Protein AF-A0A317UDI9-F1 (afdb_monomer)

Foldseek 3Di:
DDKDWQCVVPFDFPVVLVVLQVQQQLPDPQRKHWDWDADPRGIIIMIDGPDDDDNVVVSVVSVVSSVVSVVVVVD

Nearest PDB structures (foldseek):
  8s8i-assembly1_j  TM=4.642E-01  e=3.085E-01  Saccharomyces cerevisiae S288C
  6gwj-assembly1_B  TM=4.476E-01  e=1.133E+00  Homo sapiens
  6i05-assembly1_A  TM=4.999E-01  e=1.133E+00  Pseudomonas aeruginosa
  6yc7-assembly1_F  TM=4.378E-01  e=1.378E+00  Corynebacterium glutamicum
  1xkp-assembly1_B  TM=4.279E-01  e=3.007E+00  Yersinia pestis

Sequence (75 aa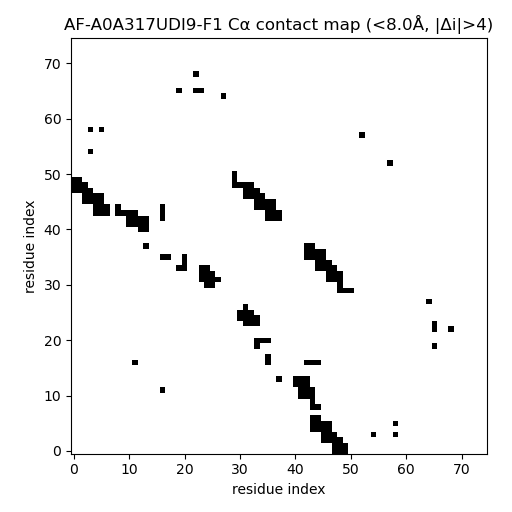):
MKEYILSELEFRTVSECRKITDTMEGKTFMKFHVNFSNVCGNCMVIISTNYDAGEAYIKQFFISALVSNLLISQA

Mean predicted aligned error: 4.55 Å

Structure (mmCIF, N/CA/C/O backbone):
data_AF-A0A317UDI9-F1
#
_entry.id   AF-A0A317UDI9-F1
#
loop_
_atom_site.group_PDB
_atom_site.id
_atom_site.type_symbol
_atom_site.label_atom_id
_atom_site.label_alt_id
_atom_site.label_comp_id
_atom_site.label_asym_id
_atom_site.label_entity_id
_atom_site.label_seq_id
_atom_site.pdbx_PDB_ins_code
_atom_site.Cartn_x
_atom_site.Cartn_y
_atom_site.Cartn_z
_atom_site.occupancy
_atom_site.B_iso_or_equiv
_atom_site.auth_seq_id
_atom_site.auth_comp_id
_atom_site.auth_asym_id
_atom_site.auth_atom_id
_atom_site.pdbx_PDB_model_num
ATOM 1 N N . MET A 1 1 ? -10.782 12.603 -0.711 1.00 77.31 1 MET A N 1
ATOM 2 C CA . MET A 1 1 ? -9.721 11.665 -0.311 1.00 77.31 1 MET A CA 1
ATOM 3 C C . MET A 1 1 ? -8.399 12.212 -0.798 1.00 77.31 1 MET A C 1
ATOM 5 O O . MET A 1 1 ? -8.315 12.549 -1.971 1.00 77.31 1 MET A O 1
ATOM 9 N N . LYS A 1 2 ? -7.433 12.419 0.099 1.00 88.31 2 LYS A N 1
ATOM 10 C CA . LYS A 1 2 ? -6.101 12.906 -0.289 1.00 88.31 2 LYS A CA 1
ATOM 11 C C . LYS A 1 2 ? -5.242 11.705 -0.674 1.00 88.31 2 LYS A C 1
ATOM 13 O O . LYS A 1 2 ? -5.322 10.679 -0.001 1.00 88.31 2 LYS A O 1
ATOM 18 N N . GLU A 1 3 ? -4.474 11.836 -1.749 1.00 92.81 3 GLU A N 1
ATOM 19 C CA . GLU A 1 3 ? -3.546 10.808 -2.224 1.00 92.81 3 GLU A CA 1
ATOM 20 C C . GLU A 1 3 ? -2.122 11.118 -1.762 1.00 92.81 3 GLU A C 1
ATOM 22 O O . GLU A 1 3 ? -1.706 12.277 -1.723 1.00 92.81 3 GLU A O 1
ATOM 27 N N . TYR A 1 4 ? -1.375 10.071 -1.427 1.00 93.12 4 TYR A N 1
ATOM 28 C CA . TYR A 1 4 ? -0.013 10.143 -0.925 1.00 93.12 4 TYR A CA 1
ATOM 29 C C . TYR A 1 4 ? 0.842 9.107 -1.646 1.00 93.12 4 TYR A C 1
ATOM 31 O O . TYR A 1 4 ? 0.545 7.913 -1.626 1.00 93.12 4 TYR A O 1
ATOM 39 N N . ILE A 1 5 ? 1.927 9.566 -2.261 1.00 91.94 5 ILE A N 1
ATOM 40 C CA . ILE A 1 5 ? 2.924 8.686 -2.874 1.00 91.94 5 ILE A CA 1
ATOM 41 C C . ILE A 1 5 ? 3.872 8.210 -1.773 1.00 91.94 5 ILE A C 1
ATOM 43 O O . ILE A 1 5 ? 4.421 9.038 -1.036 1.00 91.94 5 ILE A O 1
ATOM 47 N N . LEU A 1 6 ? 4.054 6.891 -1.665 1.00 90.75 6 LEU A N 1
ATOM 48 C CA . LEU A 1 6 ? 4.972 6.277 -0.705 1.00 90.75 6 LEU A CA 1
ATOM 49 C C . LEU A 1 6 ? 6.349 6.052 -1.320 1.00 90.75 6 LEU A C 1
ATOM 51 O O . LEU A 1 6 ? 6.749 4.923 -1.608 1.00 90.75 6 LEU A O 1
ATOM 55 N N . SER A 1 7 ? 7.084 7.144 -1.504 1.00 87.62 7 SER A N 1
ATOM 56 C CA . SER A 1 7 ? 8.474 7.104 -1.967 1.00 87.62 7 SER A CA 1
ATOM 57 C C . SER A 1 7 ? 9.393 6.361 -0.988 1.00 87.62 7 SER A C 1
ATOM 59 O O . SER A 1 7 ? 10.416 5.822 -1.395 1.00 87.62 7 SER A O 1
ATOM 61 N N . GLU A 1 8 ? 9.016 6.291 0.292 1.00 86.31 8 GLU A N 1
ATOM 62 C CA . GLU A 1 8 ? 9.733 5.595 1.366 1.00 86.31 8 GLU A CA 1
ATOM 63 C C . GLU A 1 8 ? 9.780 4.073 1.170 1.00 86.31 8 GLU A C 1
ATOM 65 O O . GLU A 1 8 ? 10.625 3.400 1.755 1.00 86.31 8 GLU A O 1
ATOM 70 N N . LEU A 1 9 ? 8.878 3.515 0.355 1.00 83.56 9 LEU A N 1
ATOM 71 C CA . LEU A 1 9 ? 8.896 2.096 0.003 1.00 83.56 9 LEU A CA 1
ATOM 72 C C . LEU A 1 9 ? 9.826 1.782 -1.171 1.00 83.56 9 LEU A C 1
ATOM 74 O O . LEU A 1 9 ? 9.970 0.599 -1.476 1.00 83.56 9 LEU A O 1
ATOM 78 N N . GLU A 1 10 ? 10.463 2.794 -1.773 1.00 84.62 10 GLU A N 1
ATOM 79 C CA . GLU A 1 10 ? 11.246 2.706 -3.010 1.00 84.62 10 GLU A CA 1
ATOM 80 C C . GLU A 1 10 ? 10.465 2.067 -4.174 1.00 84.62 10 GLU A C 1
ATOM 82 O O . GLU A 1 10 ? 9.296 1.688 -4.060 1.00 84.62 10 GLU A O 1
ATOM 87 N N . PHE A 1 11 ? 11.101 1.970 -5.341 1.00 82.94 11 PHE A N 1
ATOM 88 C CA . PHE A 1 11 ? 10.510 1.253 -6.462 1.00 82.94 11 PHE A CA 1
ATOM 89 C C . PHE A 1 11 ? 10.450 -0.245 -6.165 1.00 82.94 11 PHE A C 1
ATOM 91 O O . PHE A 1 11 ? 11.436 -0.864 -5.762 1.00 82.94 11 PHE A O 1
ATOM 98 N N . ARG A 1 12 ? 9.279 -0.833 -6.398 1.00 82.81 12 ARG A N 1
ATOM 99 C CA . ARG A 1 12 ? 9.021 -2.267 -6.240 1.00 82.81 12 ARG A CA 1
ATOM 100 C C . ARG A 1 12 ? 8.659 -2.901 -7.572 1.00 82.81 12 ARG A C 1
ATOM 102 O O . ARG A 1 12 ? 8.396 -2.221 -8.564 1.00 82.81 12 ARG A O 1
ATOM 109 N N . THR A 1 13 ? 8.610 -4.225 -7.594 1.00 87.56 13 THR A N 1
ATOM 110 C CA . THR A 1 13 ? 8.006 -4.963 -8.703 1.00 87.56 13 THR A CA 1
ATOM 111 C C . THR A 1 13 ? 6.481 -4.826 -8.671 1.00 87.56 13 THR A C 1
ATOM 113 O O . THR A 1 13 ? 5.865 -4.632 -7.622 1.00 87.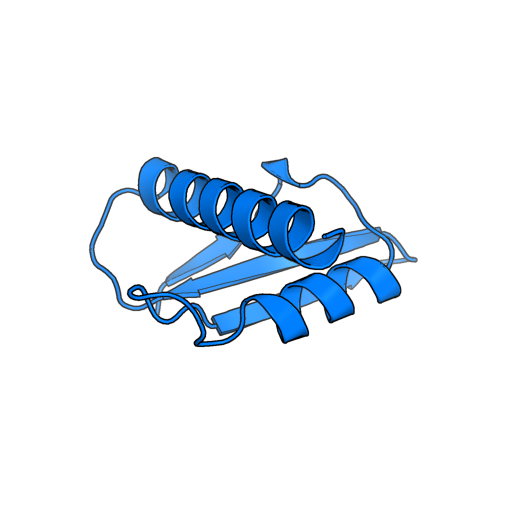56 13 THR A O 1
ATOM 116 N N . VAL A 1 14 ? 5.830 -5.008 -9.822 1.00 88.94 14 VAL A N 1
ATOM 117 C CA . VAL A 1 14 ? 4.355 -5.015 -9.914 1.00 88.94 14 VAL A CA 1
ATOM 118 C C . VAL A 1 14 ? 3.730 -6.087 -9.011 1.00 88.94 14 VAL A C 1
ATOM 120 O O . VAL A 1 14 ? 2.661 -5.875 -8.442 1.00 88.94 14 VAL A O 1
ATOM 123 N N . SER A 1 15 ? 4.398 -7.236 -8.862 1.00 89.00 15 SER A N 1
ATOM 124 C CA . SER A 1 15 ? 3.940 -8.327 -7.993 1.00 89.00 15 SER A CA 1
ATOM 125 C C . SER A 1 15 ? 3.935 -7.911 -6.520 1.00 89.00 15 SER A C 1
ATOM 127 O O . SER A 1 15 ? 2.961 -8.155 -5.812 1.00 89.00 15 SER A O 1
ATOM 129 N N . GLU A 1 16 ? 4.984 -7.225 -6.063 1.00 88.81 16 GLU A N 1
ATOM 130 C CA . GLU A 1 16 ? 5.065 -6.703 -4.696 1.00 88.81 16 GLU A CA 1
ATOM 131 C C . GLU A 1 16 ? 4.022 -5.614 -4.441 1.00 88.81 16 GLU A C 1
ATOM 133 O O . GLU A 1 16 ? 3.312 -5.689 -3.442 1.00 88.81 16 GLU A O 1
ATOM 138 N N . CYS A 1 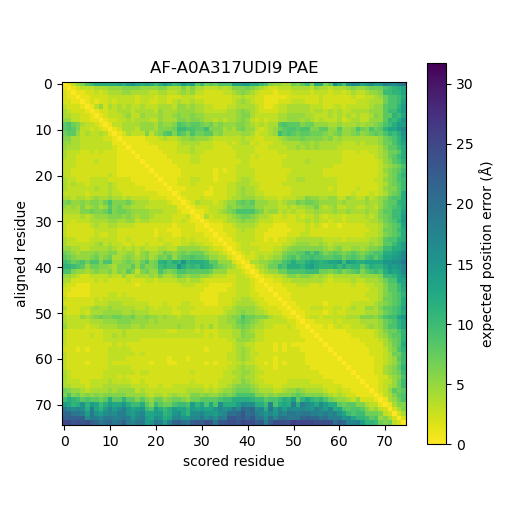17 ? 3.857 -4.657 -5.359 1.00 90.69 17 CYS A N 1
ATOM 139 C CA . CYS A 1 17 ? 2.811 -3.638 -5.248 1.00 90.69 17 CYS A CA 1
ATOM 140 C C . CYS A 1 17 ? 1.412 -4.251 -5.133 1.00 90.69 17 CYS A C 1
ATOM 142 O O . CYS A 1 17 ? 0.629 -3.843 -4.280 1.00 90.69 17 CYS A O 1
ATOM 144 N N . ARG A 1 18 ? 1.110 -5.271 -5.948 1.00 91.38 18 ARG A N 1
ATOM 145 C CA . ARG A 1 18 ? -0.171 -5.981 -5.880 1.00 91.38 18 ARG A CA 1
ATOM 146 C C . ARG A 1 18 ? -0.366 -6.660 -4.525 1.00 91.38 18 ARG A C 1
ATOM 148 O O . ARG A 1 18 ? -1.424 -6.510 -3.928 1.00 91.38 18 ARG A O 1
ATOM 155 N N . LYS A 1 19 ? 0.667 -7.330 -4.001 1.00 91.00 19 LYS A N 1
ATOM 156 C CA . LYS A 1 19 ? 0.623 -7.928 -2.656 1.00 91.00 19 LYS A CA 1
ATOM 157 C C . LYS A 1 19 ? 0.375 -6.880 -1.572 1.00 91.00 19 LYS A C 1
ATOM 159 O O . LYS A 1 19 ? -0.396 -7.143 -0.653 1.00 91.00 19 LYS A O 1
ATOM 164 N N . ILE A 1 20 ? 1.003 -5.706 -1.668 1.00 90.88 20 ILE A N 1
ATOM 165 C CA . ILE A 1 20 ? 0.789 -4.595 -0.729 1.00 90.88 20 ILE A CA 1
ATOM 166 C C . ILE A 1 20 ? -0.667 -4.124 -0.789 1.00 90.88 20 ILE A C 1
ATOM 168 O O . ILE A 1 20 ? -1.301 -4.029 0.261 1.00 90.88 20 ILE A O 1
ATOM 172 N N . THR A 1 21 ? -1.212 -3.901 -1.989 1.00 92.31 21 THR A N 1
ATOM 173 C CA . THR A 1 21 ? -2.628 -3.559 -2.182 1.00 92.31 21 THR A CA 1
ATOM 174 C C . THR A 1 21 ? -3.544 -4.604 -1.547 1.00 92.31 21 THR A C 1
ATOM 176 O O . THR A 1 21 ? -4.325 -4.261 -0.665 1.00 92.31 21 THR A O 1
ATOM 179 N N . ASP A 1 22 ? -3.392 -5.886 -1.887 1.00 91.75 22 ASP A N 1
ATOM 180 C CA . ASP A 1 22 ? -4.251 -6.963 -1.367 1.00 91.75 22 ASP A CA 1
ATOM 181 C C . ASP A 1 22 ? -4.142 -7.124 0.163 1.00 91.75 22 ASP A C 1
ATOM 183 O O . ASP A 1 22 ? -5.091 -7.525 0.850 1.00 91.75 22 ASP A O 1
ATOM 187 N N . THR A 1 23 ? -2.974 -6.813 0.726 1.00 90.06 23 THR A N 1
ATOM 188 C CA . THR A 1 23 ? -2.729 -6.883 2.170 1.00 90.06 23 THR A CA 1
ATOM 189 C C . THR A 1 23 ? -3.370 -5.713 2.907 1.00 90.06 23 THR A C 1
ATOM 191 O O . THR A 1 23 ? -3.903 -5.918 3.993 1.00 90.06 23 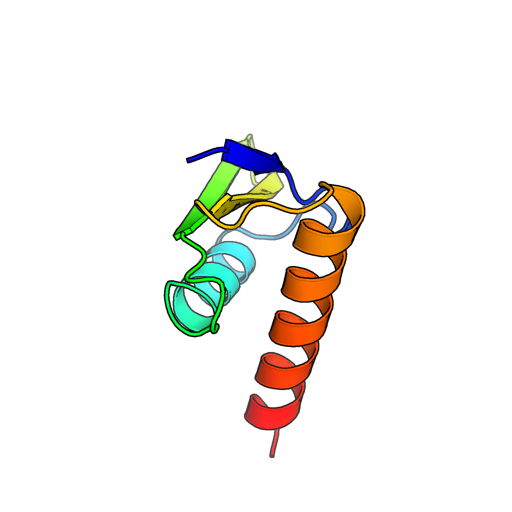THR A O 1
ATOM 194 N N . MET A 1 24 ? -3.343 -4.508 2.337 1.00 92.56 24 MET A N 1
ATOM 195 C CA . MET A 1 24 ? -3.621 -3.274 3.076 1.00 92.56 24 MET A CA 1
ATOM 196 C C . MET A 1 24 ? -4.959 -2.609 2.735 1.00 92.56 24 MET A C 1
ATOM 198 O O . MET A 1 24 ? -5.467 -1.855 3.568 1.00 92.56 24 MET A O 1
ATOM 202 N N . GLU A 1 25 ? -5.544 -2.890 1.566 1.00 93.75 25 GLU A N 1
ATOM 203 C CA . GLU A 1 25 ? -6.803 -2.292 1.102 1.00 93.75 25 GLU A CA 1
ATOM 204 C C . GLU A 1 25 ? -7.919 -2.455 2.142 1.00 93.75 25 GLU A C 1
ATOM 206 O O . GLU A 1 25 ? -8.345 -3.566 2.462 1.00 93.75 25 GLU A O 1
ATOM 211 N N . GLY A 1 26 ? -8.378 -1.336 2.705 1.00 90.12 26 GLY A N 1
ATOM 212 C CA . GLY A 1 26 ? -9.475 -1.287 3.672 1.00 90.12 26 GLY A CA 1
ATOM 213 C C . GLY A 1 26 ? -9.243 -2.018 5.003 1.00 90.12 26 GLY A C 1
ATOM 214 O O . GLY A 1 26 ? -10.137 -1.997 5.848 1.00 90.12 26 GLY A O 1
ATOM 215 N N . LYS A 1 27 ? -8.078 -2.647 5.230 1.00 86.31 27 LYS A N 1
ATOM 216 C CA . LYS A 1 27 ? -7.841 -3.523 6.399 1.00 86.31 27 LYS A CA 1
ATOM 217 C C . LYS A 1 27 ? -7.393 -2.793 7.662 1.00 86.31 27 LYS A C 1
ATOM 219 O O . LYS A 1 27 ? -7.365 -3.386 8.737 1.00 86.31 27 LYS A O 1
ATOM 224 N N . THR A 1 28 ? -7.036 -1.516 7.561 1.00 86.50 28 THR A N 1
ATOM 225 C CA . THR A 1 28 ? -6.626 -0.703 8.713 1.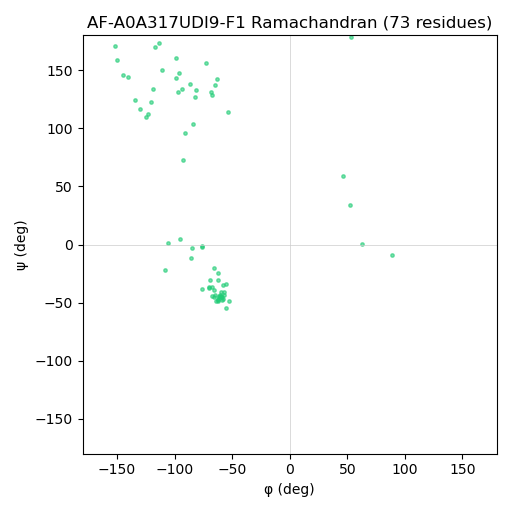00 86.50 28 THR A CA 1
ATOM 226 C C . THR A 1 28 ? -7.772 0.174 9.218 1.00 86.50 28 THR A C 1
ATOM 228 O O . THR A 1 28 ? -8.704 0.495 8.481 1.00 86.50 28 THR A O 1
ATOM 231 N N . PHE A 1 29 ? -7.676 0.646 10.466 1.00 86.50 29 PHE A N 1
ATOM 232 C CA . PHE A 1 29 ? -8.629 1.613 11.031 1.00 86.50 29 PHE A CA 1
ATOM 233 C C . PHE A 1 29 ? -8.762 2.896 10.187 1.00 86.50 29 PHE A C 1
ATOM 235 O O . PHE A 1 29 ? -9.855 3.442 10.063 1.00 86.50 29 PHE A O 1
ATOM 242 N N . MET A 1 30 ? -7.671 3.345 9.552 1.00 90.00 30 MET A N 1
ATOM 243 C CA . MET A 1 30 ? -7.666 4.522 8.673 1.00 90.00 30 MET A CA 1
ATOM 244 C C . MET A 1 30 ? -8.287 4.260 7.292 1.00 90.00 30 MET A C 1
ATOM 246 O O . MET A 1 30 ? -8.374 5.193 6.493 1.00 90.00 30 MET A O 1
ATOM 250 N N . LYS A 1 31 ? -8.721 3.020 7.009 1.00 91.44 31 LYS A N 1
ATOM 251 C CA . LYS A 1 31 ? -9.387 2.597 5.767 1.00 91.44 31 LYS A CA 1
ATOM 252 C C . LYS A 1 31 ? -8.674 3.122 4.521 1.00 91.44 31 LYS A C 1
ATOM 254 O O . LYS A 1 31 ? -9.243 3.885 3.743 1.00 91.44 31 LYS A O 1
ATOM 259 N N . PHE A 1 32 ? -7.404 2.752 4.379 1.00 93.62 32 PHE A N 1
ATOM 260 C CA . PHE A 1 32 ? -6.638 3.124 3.196 1.00 93.62 32 PHE A CA 1
ATOM 261 C C . PHE A 1 32 ? -7.214 2.480 1.945 1.00 93.62 32 PHE A C 1
ATOM 263 O O . PHE A 1 32 ? -7.497 1.282 1.941 1.00 93.62 32 PHE A O 1
ATOM 270 N N . HIS A 1 33 ? -7.289 3.276 0.890 1.00 95.69 33 HIS A N 1
ATOM 271 C CA . HIS A 1 33 ? -7.308 2.785 -0.474 1.00 95.69 33 HIS A CA 1
ATOM 272 C C . HIS A 1 33 ? -5.876 2.771 -1.001 1.00 95.69 33 HIS A C 1
ATOM 274 O O . HIS A 1 33 ? -5.125 3.727 -0.799 1.00 95.69 33 HIS A O 1
ATOM 280 N N . VAL A 1 34 ? -5.478 1.679 -1.636 1.00 94.19 34 VAL A N 1
ATOM 281 C CA . VAL A 1 34 ? -4.104 1.394 -2.033 1.00 94.19 34 VAL A CA 1
ATOM 282 C C . VAL A 1 34 ? -4.082 1.108 -3.521 1.00 94.19 34 VAL A C 1
ATOM 284 O O . VAL A 1 34 ? -4.524 0.065 -3.994 1.00 94.19 34 VAL A O 1
ATOM 287 N N . ASN A 1 35 ? -3.517 2.038 -4.271 1.00 93.75 35 ASN A N 1
ATOM 288 C CA . ASN A 1 35 ? -3.273 1.896 -5.693 1.00 93.75 35 ASN A CA 1
ATOM 289 C C . ASN A 1 35 ? -1.763 1.851 -5.955 1.00 93.75 35 ASN A C 1
ATOM 291 O O . ASN A 1 35 ? -0.946 2.060 -5.056 1.00 93.75 35 ASN A O 1
ATOM 295 N N . PHE A 1 36 ? -1.368 1.586 -7.191 1.00 92.31 36 PHE A N 1
ATOM 296 C CA . PHE A 1 36 ? 0.026 1.697 -7.583 1.00 92.31 36 PHE A CA 1
ATOM 297 C C . PHE A 1 36 ? 0.164 2.197 -9.016 1.00 92.31 36 PHE A C 1
ATOM 299 O O . PHE A 1 36 ? -0.645 1.879 -9.887 1.00 92.31 36 PHE A O 1
ATOM 306 N N . SER A 1 37 ? 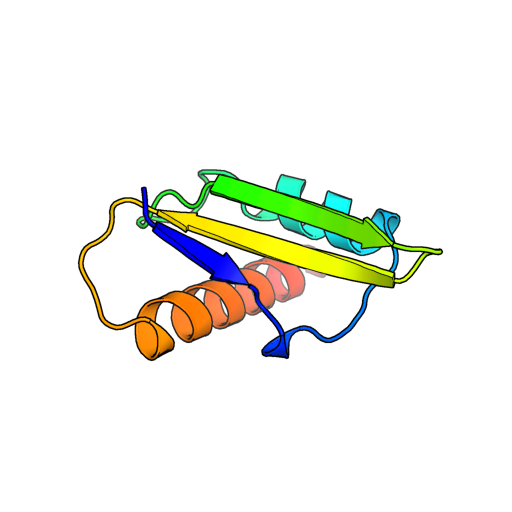1.211 2.976 -9.268 1.00 89.62 37 SER A N 1
ATOM 307 C CA . SER A 1 37 ? 1.628 3.316 -10.626 1.00 89.62 37 SER A CA 1
ATOM 308 C C . SER A 1 37 ? 2.737 2.367 -11.063 1.00 89.62 37 SER A C 1
ATOM 310 O O . SER A 1 37 ? 3.525 1.906 -10.243 1.00 89.62 37 SER A O 1
ATOM 312 N N . ASN A 1 38 ? 2.791 2.054 -12.355 1.00 87.88 38 ASN A N 1
ATOM 313 C CA . ASN A 1 38 ? 3.861 1.259 -12.945 1.00 87.88 38 ASN A CA 1
ATOM 314 C C . ASN A 1 38 ? 4.391 1.989 -14.177 1.00 87.88 38 ASN A C 1
ATOM 316 O O . ASN A 1 38 ? 3.662 2.155 -15.155 1.00 87.88 38 ASN A O 1
ATOM 320 N N . VAL A 1 39 ? 5.659 2.393 -14.134 1.00 80.00 39 VAL A N 1
ATOM 321 C CA . VAL A 1 39 ? 6.355 2.998 -15.273 1.00 80.00 39 VAL A CA 1
ATOM 322 C C . VAL A 1 39 ? 7.601 2.172 -15.562 1.00 80.00 39 VAL A C 1
ATOM 324 O O . VAL A 1 39 ? 8.523 2.130 -14.755 1.00 80.00 39 VAL A O 1
ATOM 327 N N . CYS A 1 40 ? 7.631 1.491 -16.710 1.00 76.81 40 CYS A N 1
ATOM 328 C CA . CYS A 1 40 ? 8.762 0.655 -17.137 1.00 76.81 40 CYS A CA 1
ATOM 329 C C . CYS A 1 40 ? 9.215 -0.396 -16.097 1.00 76.81 40 CYS A C 1
ATOM 331 O O . CYS A 1 40 ? 10.402 -0.690 -15.997 1.00 76.81 40 CYS A O 1
ATOM 333 N N . GLY A 1 41 ? 8.286 -0.964 -15.318 1.00 70.44 41 GLY A N 1
ATOM 334 C CA . GLY A 1 41 ? 8.593 -1.963 -14.287 1.00 70.44 41 GLY A CA 1
ATOM 335 C C . GLY A 1 41 ? 8.926 -1.372 -12.917 1.00 70.44 41 GLY A C 1
ATOM 336 O O . GLY A 1 41 ? 8.966 -2.117 -11.940 1.00 70.44 41 GLY A O 1
ATOM 337 N N . ASN A 1 42 ? 9.087 -0.050 -12.830 1.00 78.81 42 ASN A N 1
ATOM 338 C CA . ASN A 1 42 ? 9.233 0.670 -11.575 1.00 78.81 42 ASN A CA 1
ATOM 339 C C . ASN A 1 42 ? 7.846 0.961 -11.011 1.00 78.81 42 ASN A C 1
ATOM 341 O O . ASN A 1 42 ? 7.129 1.839 -11.506 1.00 78.81 42 ASN A O 1
ATOM 345 N N . CYS A 1 43 ? 7.464 0.191 -9.996 1.00 88.56 43 CYS A N 1
ATOM 346 C CA . CYS A 1 43 ? 6.173 0.337 -9.356 1.00 88.56 43 CYS A CA 1
ATOM 347 C C . CYS A 1 43 ? 6.267 1.197 -8.090 1.00 88.56 43 CYS A C 1
ATOM 349 O O . CYS A 1 43 ? 7.132 0.959 -7.248 1.00 88.56 43 CYS A O 1
ATOM 351 N N . MET A 1 44 ? 5.372 2.178 -7.953 1.00 91.56 44 MET A N 1
ATOM 352 C CA . MET A 1 44 ? 5.232 3.009 -6.752 1.00 91.56 44 MET A CA 1
ATOM 353 C C . MET A 1 44 ? 3.846 2.839 -6.144 1.00 91.56 44 MET A C 1
ATOM 355 O O . MET A 1 44 ? 2.840 2.923 -6.849 1.00 91.56 44 MET A O 1
ATOM 359 N N . VAL A 1 45 ? 3.797 2.656 -4.826 1.00 93.00 45 VAL A N 1
ATOM 360 C CA . VAL A 1 45 ? 2.544 2.552 -4.072 1.00 93.00 45 VAL A CA 1
ATOM 361 C C . VAL A 1 45 ? 1.988 3.949 -3.798 1.00 93.00 45 VAL A C 1
ATOM 363 O O . VAL A 1 45 ? 2.703 4.851 -3.357 1.00 93.00 45 VAL A O 1
ATOM 366 N N . ILE A 1 46 ? 0.695 4.111 -4.050 1.00 94.69 46 ILE A N 1
ATOM 367 C CA . ILE A 1 46 ? -0.068 5.333 -3.815 1.00 94.69 46 ILE A CA 1
ATOM 368 C C . ILE A 1 46 ? -1.187 4.975 -2.844 1.00 94.69 46 ILE A C 1
ATOM 370 O O . ILE A 1 46 ? -1.990 4.088 -3.120 1.00 94.69 46 ILE A O 1
ATOM 374 N N . ILE A 1 47 ? -1.245 5.655 -1.705 1.00 95.12 47 ILE A N 1
ATOM 375 C CA . ILE A 1 47 ? -2.289 5.434 -0.703 1.00 95.12 47 ILE A CA 1
ATOM 376 C C . ILE A 1 47 ? -3.217 6.635 -0.644 1.00 95.12 47 ILE A C 1
ATOM 378 O O . ILE A 1 47 ? -2.794 7.770 -0.851 1.00 95.12 47 ILE A O 1
ATOM 382 N N . SER A 1 48 ? -4.477 6.412 -0.308 1.00 95.31 48 SER A N 1
ATOM 383 C CA . SER A 1 48 ? -5.418 7.492 -0.070 1.00 95.31 48 SER A CA 1
ATOM 384 C C . SER A 1 48 ? -6.339 7.183 1.101 1.00 95.31 48 SER A C 1
ATOM 386 O O . SER A 1 48 ? -6.685 6.038 1.385 1.00 95.31 48 SER A O 1
ATOM 388 N N . THR A 1 49 ? -6.668 8.222 1.862 1.00 94.12 49 THR A N 1
ATOM 389 C CA . THR A 1 49 ? -7.573 8.129 3.010 1.00 94.12 49 THR A CA 1
ATOM 390 C C . THR A 1 49 ? -8.323 9.447 3.200 1.00 94.12 49 THR A C 1
ATOM 392 O O . THR A 1 49 ? -7.928 10.503 2.694 1.00 94.12 49 THR A O 1
ATOM 395 N N . ASN A 1 50 ? -9.458 9.373 3.892 1.00 93.94 50 ASN A N 1
ATOM 396 C CA . ASN A 1 50 ? -10.199 10.537 4.377 1.00 93.94 50 ASN A CA 1
ATOM 397 C C . ASN A 1 50 ? -9.842 10.879 5.836 1.00 93.94 50 ASN A C 1
ATOM 399 O O . 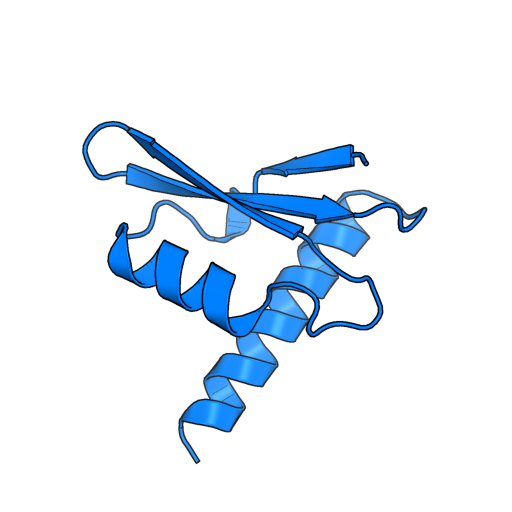ASN A 1 50 ? -10.474 11.756 6.417 1.00 93.94 50 ASN A O 1
ATOM 403 N N . TYR A 1 51 ? -8.871 10.182 6.435 1.00 92.69 51 TYR A N 1
ATOM 404 C CA . TYR A 1 51 ? -8.399 10.463 7.786 1.00 92.69 51 TYR A CA 1
ATOM 405 C C . TYR A 1 51 ? -7.673 11.813 7.837 1.00 92.69 51 TYR A C 1
ATOM 407 O O . TYR A 1 51 ? -6.771 12.067 7.036 1.00 92.69 51 TYR A O 1
ATOM 415 N N . ASP A 1 52 ? -8.069 12.677 8.772 1.00 91.50 52 ASP A N 1
ATOM 416 C CA . ASP A 1 52 ? -7.507 14.021 8.899 1.00 91.50 52 ASP A CA 1
ATOM 417 C C . ASP A 1 52 ? -6.309 14.020 9.853 1.00 91.50 52 ASP A C 1
ATOM 419 O O . ASP A 1 52 ? -6.447 14.046 11.076 1.00 91.50 52 ASP A O 1
ATOM 423 N N . ALA A 1 53 ? -5.114 13.922 9.275 1.00 91.62 53 ALA A N 1
ATOM 424 C CA . ALA A 1 53 ? -3.850 13.992 9.991 1.00 91.62 53 ALA A CA 1
ATOM 425 C C . ALA A 1 53 ? -2.733 14.527 9.084 1.00 91.62 53 ALA A C 1
ATOM 427 O O . ALA A 1 53 ? -2.894 14.679 7.870 1.00 91.62 53 ALA A O 1
ATOM 428 N N . GLY A 1 54 ? -1.575 14.804 9.684 1.00 93.69 54 GLY A N 1
ATOM 429 C CA . GLY A 1 54 ? -0.382 15.199 8.940 1.00 93.69 54 GLY A CA 1
ATOM 430 C C . GLY A 1 54 ? 0.099 14.093 7.998 1.00 93.69 54 GLY A C 1
ATOM 431 O O . GLY A 1 54 ? 0.079 12.915 8.352 1.00 93.69 54 GLY A O 1
ATOM 432 N N . GLU A 1 55 ? 0.585 14.478 6.817 1.00 93.44 55 GLU A N 1
ATOM 433 C CA . GLU A 1 55 ? 1.083 13.548 5.792 1.00 93.44 55 GLU A CA 1
ATOM 434 C C . GLU A 1 55 ? 2.128 12.570 6.344 1.00 93.44 55 GLU A C 1
ATOM 436 O O . GLU A 1 55 ? 1.990 11.362 6.163 1.00 93.44 55 GLU A O 1
ATOM 441 N N . ALA A 1 56 ? 3.133 13.072 7.072 1.00 93.19 56 ALA A N 1
ATOM 442 C CA . ALA A 1 56 ? 4.190 12.238 7.645 1.00 93.19 56 ALA A CA 1
ATOM 443 C C . ALA A 1 56 ? 3.630 11.142 8.568 1.00 93.19 56 ALA A C 1
ATOM 445 O O . ALA A 1 56 ? 4.060 9.993 8.502 1.00 93.19 56 ALA A O 1
ATOM 446 N N . TYR A 1 57 ? 2.621 11.480 9.377 1.00 94.12 57 TYR A N 1
ATOM 447 C CA . TYR A 1 57 ? 1.957 10.524 10.259 1.00 94.12 57 TYR A CA 1
ATOM 448 C C . TYR A 1 57 ? 1.174 9.469 9.468 1.00 94.12 57 TYR A C 1
ATOM 450 O O . TYR A 1 57 ? 1.284 8.280 9.759 1.00 94.12 57 TYR A O 1
ATOM 458 N N . ILE A 1 58 ? 0.428 9.888 8.441 1.00 94.44 58 ILE A N 1
ATOM 459 C CA . ILE A 1 58 ? -0.342 8.984 7.576 1.00 94.44 58 ILE A CA 1
ATOM 460 C C . ILE A 1 58 ? 0.583 7.964 6.897 1.00 94.44 58 ILE A C 1
ATOM 462 O O . ILE A 1 58 ? 0.317 6.760 6.947 1.00 94.44 58 ILE A O 1
ATOM 466 N N . LYS A 1 59 ? 1.693 8.429 6.310 1.00 94.38 59 LYS A N 1
ATOM 467 C CA . LYS A 1 59 ? 2.677 7.560 5.649 1.00 94.38 59 LYS A CA 1
ATOM 468 C C . LYS A 1 59 ? 3.351 6.609 6.632 1.00 94.38 59 LYS A C 1
ATOM 470 O O . LYS A 1 59 ? 3.400 5.406 6.385 1.00 94.38 59 LYS A O 1
ATOM 475 N N . GLN A 1 60 ? 3.824 7.130 7.766 1.00 94.25 60 GLN A N 1
ATOM 476 C CA . GLN A 1 60 ? 4.493 6.322 8.783 1.00 94.25 60 GLN A CA 1
ATOM 477 C C . GLN A 1 60 ? 3.565 5.235 9.330 1.00 94.25 60 GLN A C 1
ATOM 479 O O . GLN A 1 60 ? 3.976 4.082 9.443 1.00 94.25 60 GLN A O 1
ATOM 484 N N . PHE A 1 61 ? 2.302 5.572 9.605 1.00 93.62 61 PHE A N 1
ATOM 485 C CA . PHE A 1 61 ? 1.318 4.601 10.068 1.00 93.62 61 PHE A CA 1
ATOM 486 C C . PHE A 1 61 ? 1.081 3.492 9.037 1.00 93.62 61 PHE A C 1
ATOM 488 O O . PHE A 1 61 ? 1.068 2.317 9.405 1.00 93.62 61 PHE A O 1
ATOM 495 N N . PHE A 1 62 ? 0.930 3.838 7.752 1.00 94.06 62 PHE A N 1
ATOM 496 C CA . PHE A 1 62 ? 0.772 2.837 6.696 1.00 94.06 62 PHE A CA 1
ATOM 497 C C . PHE A 1 62 ? 1.958 1.867 6.657 1.00 94.06 62 PHE A C 1
ATOM 499 O O . PHE A 1 62 ? 1.755 0.655 6.633 1.00 94.06 62 PHE A O 1
ATOM 506 N N . ILE A 1 63 ? 3.187 2.391 6.703 1.00 92.62 63 ILE A N 1
ATOM 507 C CA . ILE A 1 63 ? 4.413 1.582 6.676 1.00 92.62 63 ILE A CA 1
ATOM 508 C C . ILE A 1 63 ? 4.485 0.668 7.902 1.00 92.62 63 ILE A C 1
ATOM 510 O O . ILE A 1 63 ? 4.722 -0.529 7.753 1.00 92.62 63 ILE A O 1
ATOM 514 N N . SER A 1 64 ? 4.231 1.192 9.106 1.00 91.81 64 SER A N 1
ATOM 515 C CA . SER A 1 64 ? 4.210 0.381 10.328 1.00 91.81 64 SER A CA 1
ATOM 516 C C . SER A 1 64 ? 3.171 -0.740 10.246 1.00 91.81 64 SER A C 1
ATOM 518 O O . SER A 1 64 ? 3.484 -1.888 10.553 1.00 91.81 64 SER A O 1
ATOM 520 N N . ALA A 1 65 ? 1.961 -0.435 9.773 1.00 92.00 65 ALA A N 1
ATOM 521 C CA . ALA A 1 65 ? 0.900 -1.424 9.619 1.00 92.00 65 ALA A CA 1
ATOM 522 C C . ALA A 1 65 ? 1.239 -2.487 8.557 1.00 92.00 65 ALA A C 1
ATOM 524 O O . ALA A 1 65 ? 0.968 -3.670 8.771 1.00 92.00 65 ALA A O 1
ATOM 525 N N . LEU A 1 66 ? 1.864 -2.092 7.445 1.00 90.81 66 LEU A N 1
ATOM 526 C CA . LEU A 1 66 ? 2.337 -3.014 6.413 1.00 90.81 66 LEU A CA 1
ATOM 527 C C . LEU A 1 66 ? 3.397 -3.972 6.970 1.00 90.81 66 LEU A C 1
ATOM 529 O O . LEU A 1 66 ? 3.267 -5.183 6.804 1.00 90.81 66 LEU A O 1
ATOM 533 N N . VAL A 1 67 ? 4.408 -3.453 7.675 1.00 88.56 67 VAL A N 1
ATOM 534 C CA . VAL A 1 67 ? 5.463 -4.272 8.295 1.00 88.56 67 VAL A CA 1
ATOM 535 C C . VAL A 1 67 ? 4.866 -5.264 9.292 1.00 88.56 67 VAL A C 1
ATOM 537 O O . VAL A 1 67 ? 5.201 -6.445 9.242 1.00 88.56 67 VAL A O 1
ATOM 540 N N . SER A 1 68 ? 3.935 -4.831 10.148 1.00 86.38 68 SER A N 1
ATOM 541 C CA . SER A 1 68 ? 3.260 -5.737 11.083 1.00 86.38 68 SER A CA 1
ATOM 542 C C . 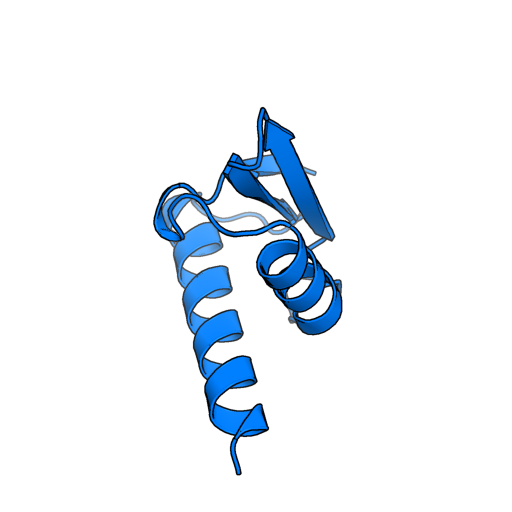SER A 1 68 ? 2.499 -6.858 10.367 1.00 86.38 68 SER A C 1
ATOM 544 O O . SER A 1 68 ? 2.632 -8.013 10.755 1.00 86.38 68 SER A O 1
ATOM 546 N N . ASN A 1 69 ? 1.755 -6.561 9.296 1.00 83.00 69 ASN A N 1
ATOM 547 C CA . ASN A 1 69 ? 1.024 -7.589 8.542 1.00 83.00 69 ASN A CA 1
ATOM 548 C C . ASN A 1 69 ? 1.957 -8.565 7.803 1.00 83.00 69 ASN A C 1
ATOM 550 O O . ASN A 1 69 ? 1.672 -9.763 7.741 1.00 83.00 69 ASN A O 1
ATOM 554 N N . LEU A 1 70 ? 3.083 -8.079 7.272 1.00 74.25 70 LEU A N 1
ATOM 555 C CA . LEU A 1 70 ? 4.078 -8.920 6.602 1.00 74.25 70 LEU A CA 1
ATOM 556 C C . LEU A 1 70 ? 4.836 -9.829 7.578 1.00 74.25 70 LEU A C 1
ATOM 558 O O . LEU A 1 70 ? 5.117 -10.972 7.228 1.00 74.25 70 LEU A O 1
ATOM 562 N N . LEU A 1 71 ? 5.136 -9.353 8.792 1.00 60.12 71 LEU A N 1
ATOM 563 C CA . LEU A 1 71 ? 5.780 -10.161 9.835 1.00 60.12 71 LEU A CA 1
ATOM 564 C C . LEU A 1 71 ? 4.840 -11.236 10.391 1.00 60.12 71 LEU A C 1
ATOM 566 O O . LEU A 1 71 ? 5.276 -12.352 10.651 1.00 60.12 71 LEU A O 1
ATOM 570 N N . ILE A 1 72 ? 3.548 -10.926 10.530 1.00 56.72 72 ILE A N 1
ATOM 571 C CA . ILE A 1 72 ? 2.535 -11.894 10.980 1.00 56.72 72 ILE A CA 1
ATOM 572 C C . ILE A 1 72 ? 2.281 -12.970 9.911 1.00 56.72 72 ILE A C 1
ATOM 574 O O . ILE A 1 72 ? 2.003 -14.109 10.254 1.00 56.72 72 ILE A O 1
ATOM 578 N N . SER A 1 73 ? 2.430 -12.647 8.623 1.00 52.06 73 SER A N 1
ATOM 579 C CA . SER A 1 73 ? 2.218 -13.603 7.522 1.00 52.06 73 SER A CA 1
ATOM 580 C C . SER A 1 73 ? 3.357 -14.624 7.333 1.00 52.06 73 SER A C 1
ATOM 582 O O . SER A 1 73 ? 3.273 -15.451 6.427 1.00 52.06 73 SER A O 1
ATOM 584 N N . GLN A 1 74 ? 4.429 -14.555 8.133 1.00 44.75 74 GLN A N 1
ATOM 585 C CA . GLN A 1 74 ? 5.544 -15.519 8.125 1.00 44.75 74 GLN A CA 1
ATOM 586 C C . GLN A 1 74 ? 5.541 -16.477 9.333 1.00 44.75 74 GLN A C 1
ATOM 588 O O . GLN A 1 74 ? 6.450 -17.301 9.440 1.00 44.75 74 GLN A O 1
ATOM 593 N N . ALA A 1 75 ? 4.553 -16.364 10.227 1.00 40.78 75 ALA A N 1
ATOM 594 C CA . ALA A 1 75 ? 4.341 -17.248 11.376 1.00 40.78 75 ALA A CA 1
ATOM 595 C C . ALA A 1 75 ? 3.211 -18.249 11.094 1.00 40.78 75 ALA A C 1
ATOM 597 O O . ALA A 1 75 ? 3.324 -19.395 11.582 1.00 40.78 75 ALA A O 1
#

Solvent-accessible surface area (backbone atoms only — not comparable to full-atom values): 4352 Å² total; per-residue (Å²): 114,55,76,44,76,42,67,90,72,46,74,34,47,64,68,54,49,49,51,51,26,75,67,45,48,58,70,46,96,64,43,33,44,51,49,67,51,72,56,97,65,45,18,39,45,32,38,29,32,78,65,92,70,57,67,70,57,55,54,50,50,52,52,54,52,50,52,53,56,57,60,59,74,75,112

Secondary structure (DSSP, 8-state):
-EEEE-GGG-SB-HHHHHHHHHHHTTTSTT--EEEEEEETTEEEEEEEE---S-HHHHHHHHHHHHHHHHHHTT-

Radius of gyration: 11.83 Å; Cα contacts (8 Å, |Δi|>4): 96; chains: 1; bo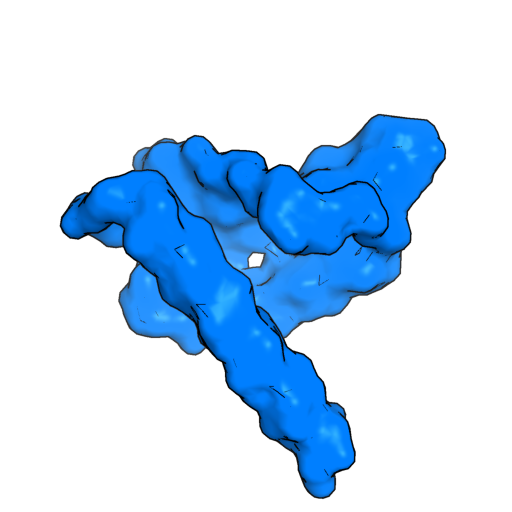unding box: 21×32×28 Å

pLDDT: mean 87.01, std 11.06, range [40.78, 95.69]